Protein AF-A0A5N1KY71-F1 (afdb_monomer_lite)

Structure (mmCIF, N/CA/C/O backbone):
data_AF-A0A5N1KY71-F1
#
_entry.id   AF-A0A5N1KY71-F1
#
loop_
_atom_site.group_PDB
_atom_site.id
_atom_site.type_symbol
_atom_site.label_atom_id
_atom_site.label_alt_id
_atom_site.label_comp_id
_atom_site.label_asym_id
_atom_site.label_entity_id
_atom_site.label_seq_id
_atom_site.pdbx_PDB_ins_code
_atom_site.Cartn_x
_atom_site.Cartn_y
_atom_site.Cartn_z
_atom_site.occupancy
_atom_site.B_iso_or_equiv
_atom_site.auth_seq_id
_atom_site.auth_comp_id
_atom_site.auth_asym_id
_atom_site.auth_atom_id
_atom_site.pdbx_PDB_model_num
ATOM 1 N N . MET A 1 1 ? 8.562 7.722 -26.378 1.00 73.81 1 MET A N 1
ATOM 2 C CA . MET A 1 1 ? 8.503 9.097 -25.825 1.00 73.81 1 MET A CA 1
ATOM 3 C C . MET A 1 1 ? 7.274 9.346 -24.941 1.00 73.81 1 MET A C 1
ATOM 5 O O . MET A 1 1 ? 7.412 9.098 -23.760 1.00 73.81 1 MET A O 1
ATOM 9 N N . ILE A 1 2 ? 6.076 9.733 -25.428 1.00 87.69 2 ILE A N 1
ATOM 10 C CA . ILE A 1 2 ? 4.935 10.083 -24.528 1.00 87.69 2 ILE A CA 1
ATOM 11 C C . ILE A 1 2 ? 4.508 8.917 -23.617 1.00 87.69 2 ILE A C 1
ATOM 13 O O . ILE A 1 2 ? 4.350 9.100 -22.414 1.00 87.69 2 ILE A O 1
ATOM 17 N N . VAL A 1 3 ? 4.345 7.714 -24.178 1.00 88.44 3 VAL A N 1
ATOM 18 C CA . VAL A 1 3 ? 3.912 6.527 -23.416 1.00 88.44 3 VAL A CA 1
ATOM 19 C C . VAL A 1 3 ? 4.914 6.168 -22.317 1.00 88.44 3 VAL A C 1
ATOM 21 O O . VAL A 1 3 ? 4.512 5.875 -21.199 1.00 88.44 3 VAL A O 1
ATOM 24 N N . GLU A 1 4 ? 6.213 6.249 -22.601 1.00 87.50 4 GLU A N 1
ATOM 25 C CA . GLU A 1 4 ? 7.267 5.950 -21.622 1.00 87.50 4 GLU A CA 1
ATOM 26 C C . GLU A 1 4 ? 7.301 6.976 -20.492 1.00 87.50 4 GLU A C 1
ATOM 28 O O . GLU A 1 4 ? 7.413 6.596 -19.331 1.00 87.50 4 GLU A O 1
ATOM 33 N N . THR A 1 5 ? 7.117 8.263 -20.805 1.00 88.69 5 THR A N 1
ATOM 34 C CA . THR A 1 5 ? 6.992 9.310 -19.784 1.00 88.69 5 THR A CA 1
ATOM 35 C C . THR A 1 5 ? 5.787 9.058 -18.882 1.00 88.69 5 THR A C 1
ATOM 37 O O . THR A 1 5 ? 5.905 9.151 -17.664 1.00 88.69 5 THR A O 1
ATOM 40 N N . ILE A 1 6 ? 4.636 8.689 -19.455 1.00 91.62 6 ILE A N 1
ATOM 41 C CA . ILE A 1 6 ? 3.437 8.342 -18.681 1.00 91.62 6 ILE A CA 1
ATOM 42 C C . ILE A 1 6 ? 3.726 7.146 -17.767 1.00 91.62 6 ILE A C 1
ATOM 44 O O . ILE A 1 6 ? 3.453 7.215 -16.571 1.00 91.62 6 ILE A O 1
ATOM 48 N N . VAL A 1 7 ? 4.317 6.075 -18.302 1.00 91.81 7 VAL A N 1
ATOM 49 C CA . VAL A 1 7 ? 4.674 4.884 -17.519 1.00 91.81 7 VAL A CA 1
ATOM 50 C C . VAL A 1 7 ? 5.620 5.247 -16.373 1.00 91.81 7 VAL A C 1
ATOM 52 O O . VAL A 1 7 ? 5.347 4.856 -15.242 1.00 91.81 7 VAL A O 1
ATOM 55 N N . ALA A 1 8 ? 6.661 6.047 -16.615 1.00 91.06 8 ALA A N 1
ATOM 56 C CA . ALA A 1 8 ? 7.602 6.479 -15.581 1.00 91.06 8 ALA A CA 1
ATOM 57 C C . ALA A 1 8 ? 6.915 7.271 -14.454 1.00 91.06 8 ALA A C 1
ATOM 59 O O . ALA A 1 8 ? 7.178 7.030 -13.275 1.00 91.06 8 ALA A O 1
ATOM 60 N N . VAL A 1 9 ? 5.977 8.163 -14.797 1.00 92.25 9 VAL A N 1
ATOM 61 C CA . VAL A 1 9 ? 5.175 8.903 -13.808 1.00 92.25 9 VAL A CA 1
ATOM 62 C C . VAL A 1 9 ? 4.324 7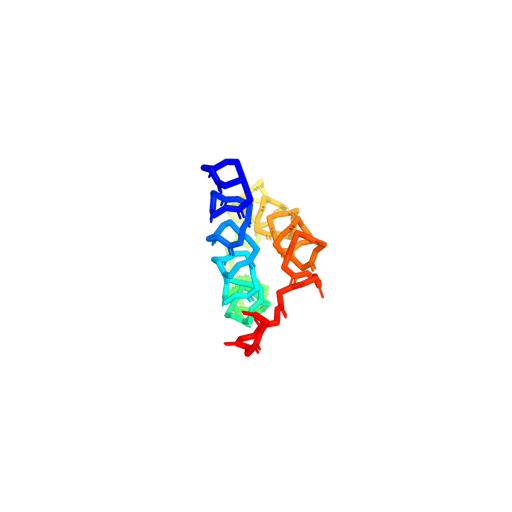.945 -12.971 1.00 92.25 9 VAL A C 1
ATOM 64 O O . VAL A 1 9 ? 4.326 8.041 -11.745 1.00 92.25 9 VAL A O 1
ATOM 67 N N . PHE A 1 10 ? 3.632 6.992 -13.602 1.00 93.62 10 PHE A N 1
ATOM 68 C CA . PHE A 1 10 ? 2.820 6.007 -12.882 1.00 93.62 10 PHE A CA 1
ATOM 69 C C . PHE A 1 10 ? 3.660 5.114 -11.967 1.00 93.62 10 PHE A C 1
ATOM 71 O O . PHE A 1 10 ? 3.257 4.874 -10.831 1.00 93.62 10 PHE A O 1
ATOM 78 N N . GLN A 1 11 ? 4.829 4.658 -12.422 1.00 93.81 11 GLN A N 1
ATOM 79 C CA . GLN A 1 11 ? 5.756 3.875 -11.604 1.00 93.81 11 GLN A CA 1
ATOM 80 C C . GLN A 1 11 ? 6.247 4.681 -10.399 1.00 93.81 11 GLN A C 1
ATOM 82 O O . GLN A 1 11 ? 6.235 4.170 -9.283 1.00 93.81 11 GLN A O 1
ATOM 87 N N . GLY A 1 12 ? 6.601 5.955 -10.591 1.00 94.06 12 GLY A N 1
ATOM 88 C CA . GLY A 1 12 ? 7.010 6.838 -9.499 1.00 94.06 12 GLY A CA 1
ATOM 89 C C . GLY A 1 12 ? 5.907 7.051 -8.467 1.00 94.06 12 GLY A C 1
ATOM 90 O O . GLY A 1 12 ? 6.137 6.867 -7.273 1.00 94.06 12 GLY A O 1
ATOM 91 N N . VAL A 1 13 ? 4.688 7.372 -8.908 1.00 95.38 13 VAL A N 1
ATOM 92 C CA . VAL A 1 13 ? 3.535 7.533 -8.006 1.00 95.38 13 VAL A CA 1
ATOM 93 C C . VAL A 1 13 ? 3.236 6.228 -7.264 1.00 95.38 13 VAL A C 1
ATOM 95 O O . VAL A 1 13 ? 3.038 6.250 -6.051 1.00 95.38 13 VAL A O 1
ATOM 98 N N . ALA A 1 14 ? 3.241 5.091 -7.963 1.00 95.12 14 ALA A N 1
ATOM 99 C CA . ALA A 1 14 ? 3.007 3.776 -7.373 1.00 95.12 14 ALA A CA 1
ATOM 100 C C . ALA A 1 14 ? 4.074 3.415 -6.327 1.00 95.12 14 ALA A C 1
ATOM 102 O O . ALA A 1 14 ? 3.733 2.981 -5.227 1.00 95.12 14 ALA A O 1
ATOM 103 N N . PHE A 1 15 ? 5.349 3.668 -6.627 1.00 95.12 15 PHE A N 1
ATOM 104 C CA . PHE A 1 15 ? 6.455 3.464 -5.698 1.00 95.12 15 PHE A CA 1
ATOM 105 C C . PHE A 1 15 ? 6.280 4.306 -4.433 1.00 95.12 15 PHE A C 1
ATOM 107 O O . PHE A 1 15 ? 6.244 3.764 -3.328 1.00 95.12 15 PHE A O 1
ATOM 114 N N . TRP A 1 16 ? 6.090 5.619 -4.582 1.00 96.19 16 TRP A N 1
ATOM 115 C CA . TRP A 1 16 ? 5.937 6.517 -3.438 1.00 96.19 16 TRP A CA 1
ATOM 116 C C . TRP A 1 16 ? 4.684 6.223 -2.615 1.00 96.19 16 TRP A C 1
ATOM 118 O O . TRP A 1 16 ? 4.730 6.353 -1.396 1.00 96.19 16 TRP A O 1
ATOM 128 N N . ALA A 1 17 ? 3.591 5.777 -3.240 1.00 95.12 17 ALA A N 1
ATOM 129 C CA . ALA A 1 17 ? 2.379 5.359 -2.541 1.00 95.12 17 ALA A CA 1
ATOM 130 C C . ALA A 1 17 ? 2.570 4.055 -1.746 1.00 95.12 17 ALA A C 1
ATOM 132 O O . ALA A 1 17 ? 1.997 3.913 -0.665 1.00 95.12 17 ALA A O 1
ATOM 133 N N . SER A 1 18 ? 3.404 3.126 -2.228 1.00 95.19 18 SER A N 1
ATOM 134 C CA . SER A 1 18 ? 3.662 1.842 -1.553 1.00 95.19 18 SER A CA 1
ATOM 135 C C . SER A 1 18 ? 4.375 1.972 -0.198 1.00 95.19 18 SER A C 1
ATOM 137 O O . SER A 1 18 ? 4.345 1.041 0.600 1.00 95.19 18 SER A O 1
ATOM 139 N N . ILE A 1 19 ? 4.988 3.125 0.094 1.00 95.00 19 ILE A N 1
ATOM 140 C CA . ILE A 1 19 ? 5.726 3.374 1.342 1.00 95.00 19 ILE A CA 1
ATOM 141 C C . ILE A 1 19 ? 4.789 3.713 2.521 1.00 95.00 19 ILE A C 1
ATOM 143 O O . ILE A 1 19 ? 4.886 3.058 3.560 1.00 95.00 19 ILE A O 1
ATOM 147 N N . PRO A 1 20 ? 3.879 4.706 2.428 1.00 97.00 20 PRO A N 1
ATOM 148 C CA . PRO A 1 20 ? 2.966 5.033 3.522 1.00 97.00 20 PRO A CA 1
ATOM 149 C C . PRO A 1 20 ? 1.772 4.075 3.633 1.00 97.00 20 PRO A C 1
ATOM 151 O O . PRO A 1 20 ? 1.236 3.924 4.732 1.00 97.00 20 PRO A O 1
ATOM 154 N N . LEU A 1 21 ? 1.334 3.420 2.548 1.00 95.81 21 LEU A N 1
ATOM 155 C CA . LEU A 1 21 ? 0.143 2.556 2.577 1.00 95.81 21 LEU A CA 1
ATOM 156 C C . LEU A 1 21 ? 0.193 1.444 3.646 1.00 95.81 21 LEU A C 1
ATOM 158 O O . LE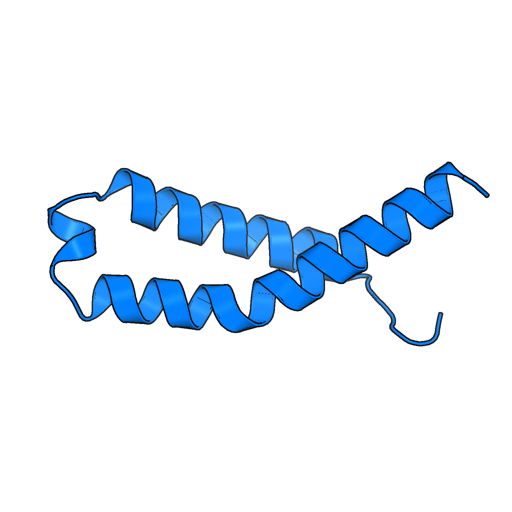U A 1 21 ? -0.801 1.277 4.354 1.00 95.81 21 LEU A O 1
ATOM 162 N N . PRO A 1 22 ? 1.310 0.716 3.833 1.00 96.56 22 PRO A N 1
ATOM 163 C CA . PRO A 1 22 ? 1.441 -0.279 4.895 1.00 96.56 22 PRO A CA 1
ATOM 164 C C . PRO A 1 22 ? 1.229 0.302 6.296 1.00 96.56 22 PRO A C 1
ATOM 166 O O . PRO A 1 22 ? 0.624 -0.354 7.143 1.00 96.56 22 PRO A O 1
ATOM 169 N N . LEU A 1 23 ? 1.665 1.545 6.536 1.00 97.56 23 LEU A N 1
ATOM 170 C CA . LEU A 1 23 ? 1.453 2.231 7.813 1.00 97.56 23 LEU A CA 1
ATOM 171 C C . LEU A 1 23 ? -0.026 2.570 8.019 1.00 97.56 23 LEU A C 1
ATOM 173 O O . LEU A 1 23 ? -0.554 2.379 9.113 1.00 97.56 23 LEU A O 1
ATOM 177 N N . VAL A 1 24 ? -0.712 3.014 6.962 1.00 97.06 24 VAL A N 1
ATOM 178 C CA . VAL A 1 24 ? -2.160 3.260 6.998 1.00 97.06 24 VAL A CA 1
ATOM 179 C C . VAL A 1 24 ? -2.913 1.961 7.283 1.00 97.06 24 VAL A C 1
ATOM 181 O O . VAL A 1 24 ? -3.766 1.936 8.165 1.00 97.06 24 VAL A O 1
ATOM 184 N N . ILE A 1 25 ? -2.563 0.860 6.609 1.00 96.81 25 ILE A N 1
ATOM 185 C CA . ILE A 1 25 ? -3.157 -0.463 6.851 1.00 96.81 25 ILE A CA 1
ATOM 186 C C . ILE A 1 25 ? -2.930 -0.893 8.306 1.00 96.81 25 ILE A C 1
ATOM 188 O O . ILE A 1 25 ? -3.886 -1.271 8.983 1.00 96.81 25 ILE A O 1
ATOM 192 N N . ALA A 1 26 ? -1.705 -0.774 8.824 1.00 97.31 26 ALA A N 1
ATOM 193 C CA . ALA A 1 26 ? -1.396 -1.089 10.217 1.00 97.31 26 ALA A CA 1
ATOM 194 C C . ALA A 1 26 ? -2.227 -0.247 11.201 1.00 97.31 26 ALA A C 1
ATOM 196 O O . ALA A 1 26 ? -2.768 -0.788 12.164 1.00 97.31 26 ALA A O 1
ATOM 197 N N . ALA A 1 27 ? -2.412 1.049 10.933 1.00 96.94 27 ALA A N 1
ATOM 198 C CA . ALA A 1 27 ? -3.275 1.910 11.738 1.00 96.94 27 ALA A CA 1
ATOM 199 C C . ALA A 1 27 ? -4.750 1.473 11.687 1.00 96.94 27 ALA A C 1
ATOM 201 O O . ALA A 1 27 ? -5.435 1.490 12.712 1.00 96.94 27 ALA A O 1
ATOM 202 N N . THR A 1 28 ? -5.249 1.021 10.529 1.00 95.81 28 THR A N 1
ATOM 203 C CA . THR A 1 28 ? -6.613 0.470 10.447 1.00 95.81 28 THR A CA 1
ATOM 204 C C . THR A 1 28 ? -6.770 -0.805 11.278 1.00 95.81 28 THR A C 1
ATOM 206 O O . THR A 1 28 ? -7.801 -0.973 11.921 1.00 95.81 28 THR A O 1
ATOM 209 N N . LEU A 1 29 ? -5.739 -1.659 11.322 1.00 93.38 29 LEU A N 1
ATOM 210 C CA . LEU A 1 29 ? -5.710 -2.891 12.121 1.00 93.38 29 LEU A CA 1
ATOM 211 C C . LEU A 1 29 ? -5.590 -2.616 13.625 1.00 93.38 29 LEU A C 1
ATOM 213 O O . LEU A 1 29 ? -6.134 -3.366 14.429 1.00 93.38 29 LEU A O 1
ATOM 217 N N . ALA A 1 30 ? -4.903 -1.539 14.006 1.00 96.88 30 ALA A N 1
ATOM 218 C CA . ALA A 1 30 ? -4.764 -1.102 15.394 1.00 96.88 30 ALA A CA 1
ATOM 219 C C . ALA A 1 30 ? -6.017 -0.394 15.947 1.00 96.88 30 ALA A C 1
ATOM 221 O O . ALA A 1 30 ? -6.063 -0.040 17.124 1.00 96.88 30 ALA A O 1
ATOM 222 N N . THR A 1 31 ? -7.027 -0.157 15.109 1.00 93.69 31 THR A N 1
ATOM 223 C CA . THR A 1 31 ? -8.266 0.545 15.461 1.00 93.69 31 THR A CA 1
ATOM 224 C C . THR A 1 31 ? -9.487 -0.304 15.099 1.00 93.69 31 THR A C 1
ATOM 226 O O . THR A 1 31 ? -9.370 -1.419 14.599 1.00 93.69 31 THR A O 1
ATOM 229 N N . ASN A 1 32 ? -10.697 0.214 15.332 1.00 93.06 32 ASN A N 1
ATOM 230 C CA . ASN A 1 32 ? -11.936 -0.511 15.020 1.00 93.06 32 ASN A CA 1
ATOM 231 C C . ASN A 1 32 ? -12.363 -0.407 13.536 1.00 93.06 32 ASN A C 1
ATOM 233 O O . ASN A 1 32 ? -13.460 -0.824 13.165 1.00 93.06 32 ASN A O 1
ATOM 237 N N . VAL A 1 33 ? -11.518 0.172 12.673 1.00 93.75 33 VAL A N 1
ATOM 238 C CA . VAL A 1 33 ? -11.838 0.424 11.257 1.00 93.75 33 VAL A CA 1
ATOM 239 C C . VAL A 1 33 ? -12.037 -0.880 10.487 1.00 93.75 33 VAL A C 1
ATOM 241 O O . VAL A 1 33 ? -12.943 -0.960 9.664 1.00 93.75 33 VAL A O 1
ATOM 244 N N . VAL A 1 34 ? -11.260 -1.925 10.782 1.00 92.62 34 VAL A N 1
ATOM 245 C CA . VAL A 1 34 ? -11.403 -3.244 10.132 1.00 92.62 34 VAL A CA 1
ATOM 246 C C . VAL A 1 34 ? -12.788 -3.846 10.358 1.00 92.62 34 VAL A C 1
ATOM 248 O O . VAL A 1 34 ? -13.375 -4.390 9.426 1.00 92.62 34 VAL A O 1
ATOM 251 N N . ALA A 1 35 ? -13.321 -3.732 11.577 1.00 93.31 35 ALA A N 1
ATOM 252 C CA . ALA A 1 35 ? -14.641 -4.258 11.907 1.00 93.31 35 ALA A CA 1
ATOM 253 C C . ALA A 1 35 ? -15.763 -3.390 11.318 1.00 93.31 35 ALA A C 1
ATOM 255 O O . ALA A 1 35 ? -16.770 -3.916 10.851 1.00 93.31 35 ALA A O 1
ATOM 256 N N . ALA A 1 36 ? -15.584 -2.066 11.312 1.00 96.44 36 ALA A N 1
ATOM 257 C CA . ALA A 1 36 ? -16.577 -1.132 10.792 1.00 96.44 36 ALA A CA 1
ATOM 258 C C . ALA A 1 36 ? -16.636 -1.099 9.253 1.00 96.44 36 ALA A C 1
ATOM 260 O O . ALA A 1 36 ? -17.705 -0.903 8.678 1.00 96.44 36 ALA A O 1
ATOM 261 N N . GLN A 1 37 ? -15.494 -1.249 8.575 1.00 96.56 37 GLN A N 1
ATOM 262 C CA . GLN A 1 37 ? -15.340 -1.048 7.130 1.00 96.56 37 GLN A CA 1
ATOM 263 C C . GLN A 1 37 ? -14.355 -2.063 6.513 1.00 96.56 37 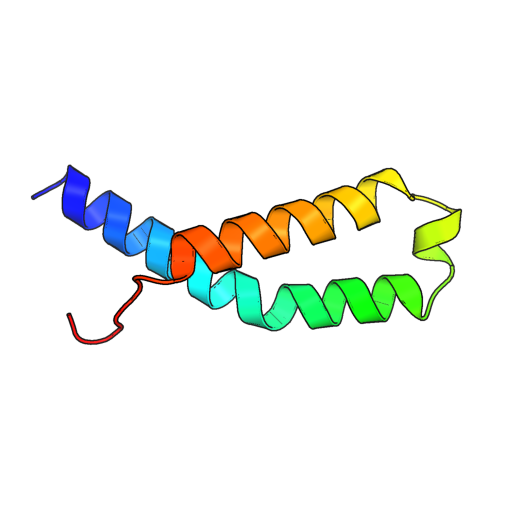GLN A C 1
ATOM 265 O O . GLN A 1 37 ? -13.313 -1.681 5.973 1.00 96.56 37 GLN A O 1
ATOM 270 N N . PRO A 1 38 ? -14.676 -3.369 6.518 1.00 93.38 38 PRO A N 1
ATOM 271 C CA . PRO A 1 38 ? -13.757 -4.414 6.057 1.00 93.38 38 PRO A CA 1
ATOM 272 C C . PRO A 1 38 ? -13.362 -4.262 4.579 1.00 93.38 38 PRO A C 1
ATOM 274 O O . PRO A 1 38 ? -12.211 -4.501 4.212 1.00 93.38 38 PRO A O 1
ATOM 277 N N . LEU A 1 39 ? -14.289 -3.794 3.732 1.00 97.62 39 LEU A N 1
ATOM 278 C CA . LEU A 1 39 ? -14.020 -3.556 2.311 1.00 97.62 39 LEU A CA 1
ATOM 279 C C . LEU A 1 39 ? -12.966 -2.465 2.096 1.00 97.62 39 LEU A C 1
ATOM 281 O O . LEU A 1 39 ? -12.096 -2.631 1.244 1.00 97.62 39 LEU A O 1
ATOM 285 N N . LEU A 1 40 ? -12.986 -1.395 2.898 1.00 95.69 40 LEU A N 1
ATOM 286 C CA . LEU A 1 40 ? -11.981 -0.333 2.828 1.00 95.69 40 LEU A CA 1
ATOM 287 C C . LEU A 1 40 ? -10.584 -0.892 3.105 1.00 95.69 40 LEU A C 1
ATOM 289 O O . LEU A 1 40 ? -9.660 -0.649 2.333 1.00 95.69 40 LEU A O 1
ATOM 293 N N . VAL A 1 41 ? -10.439 -1.682 4.171 1.00 96.56 41 VAL A N 1
ATOM 294 C CA . VAL A 1 41 ? -9.142 -2.263 4.543 1.00 96.56 41 VAL A CA 1
ATOM 295 C C 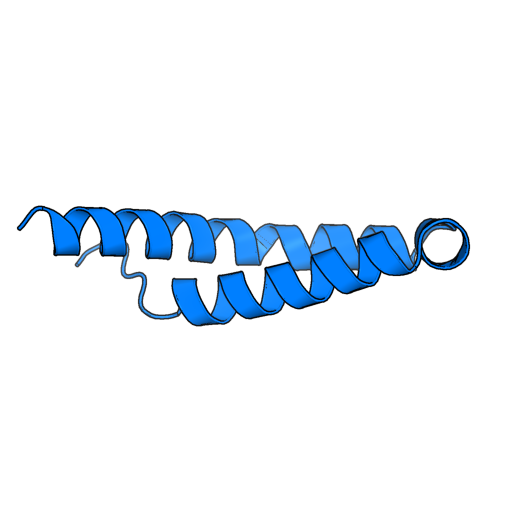. VAL A 1 41 ? -8.660 -3.250 3.483 1.00 96.5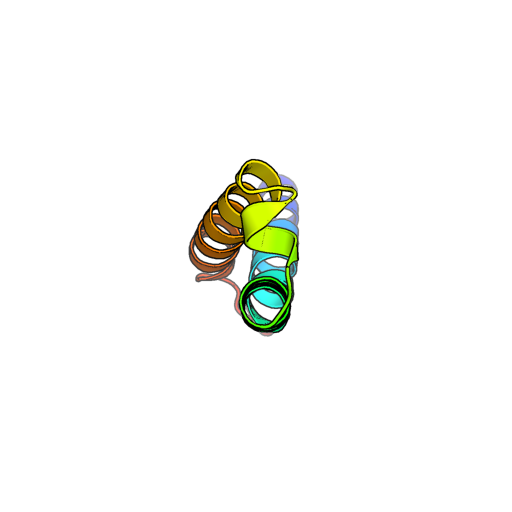6 41 VAL A C 1
ATOM 297 O O . VAL A 1 41 ? -7.500 -3.190 3.080 1.00 96.56 41 VAL A O 1
ATOM 300 N N . SER A 1 42 ? -9.544 -4.101 2.951 1.00 97.31 42 SER A N 1
ATOM 301 C CA . SER A 1 42 ? -9.183 -4.985 1.834 1.00 97.31 42 SER A CA 1
ATOM 302 C C . SER A 1 42 ? -8.750 -4.205 0.588 1.00 97.31 42 SER A C 1
ATOM 304 O O . SER A 1 42 ? -7.765 -4.568 -0.053 1.00 97.31 42 SER A O 1
ATOM 306 N N . GLY A 1 43 ? -9.420 -3.088 0.287 1.00 98.00 43 GLY A N 1
ATOM 307 C CA . GLY A 1 43 ? -9.073 -2.202 -0.818 1.00 98.00 43 GLY A CA 1
ATOM 308 C C . GLY A 1 43 ? -7.698 -1.569 -0.635 1.00 98.00 43 GLY A C 1
ATOM 309 O O . GLY A 1 43 ? -6.916 -1.547 -1.580 1.00 98.00 43 GLY A O 1
ATOM 310 N N . LEU A 1 44 ? -7.362 -1.133 0.584 1.00 97.62 44 LEU A N 1
ATOM 311 C CA . LEU A 1 44 ? -6.029 -0.622 0.913 1.00 97.62 44 LEU A CA 1
ATOM 312 C C . LEU A 1 44 ? -4.949 -1.690 0.719 1.00 97.62 44 LEU A C 1
ATOM 314 O O . LEU A 1 44 ? -3.901 -1.393 0.153 1.00 97.62 44 LEU A O 1
ATOM 318 N N . VAL A 1 45 ? -5.200 -2.935 1.131 1.00 97.75 45 VAL A N 1
ATOM 319 C CA . VAL A 1 45 ? -4.253 -4.043 0.926 1.00 97.75 45 VAL A CA 1
ATOM 320 C C . VAL A 1 45 ? -4.037 -4.316 -0.564 1.00 97.75 45 VAL A C 1
ATOM 322 O O . VAL A 1 45 ? -2.893 -4.397 -1.010 1.00 97.75 45 VAL A O 1
ATOM 325 N N . VAL A 1 46 ? -5.114 -4.414 -1.348 1.00 98.38 46 VAL A N 1
ATOM 326 C CA . VAL A 1 46 ? -5.024 -4.623 -2.803 1.00 98.38 46 VAL A CA 1
ATOM 327 C C . VAL A 1 46 ? -4.291 -3.462 -3.471 1.00 98.38 46 VAL A C 1
ATOM 329 O O . VAL A 1 46 ? -3.383 -3.690 -4.268 1.00 98.38 46 VAL A O 1
ATOM 332 N N . LEU A 1 47 ? -4.628 -2.222 -3.110 1.00 97.75 47 LEU A N 1
ATOM 333 C CA . LEU A 1 47 ? -3.966 -1.029 -3.626 1.00 97.75 47 LEU A CA 1
ATOM 334 C C . LEU A 1 47 ? -2.473 -1.032 -3.290 1.00 97.75 47 LEU A C 1
ATOM 336 O O . LEU A 1 47 ? -1.663 -0.753 -4.166 1.00 97.75 47 LEU A O 1
ATOM 340 N N . ASN A 1 48 ? -2.095 -1.419 -2.069 1.00 97.81 48 ASN A N 1
ATOM 341 C CA . ASN A 1 48 ? -0.695 -1.535 -1.669 1.00 97.81 48 ASN A CA 1
ATOM 342 C C . ASN A 1 48 ? 0.074 -2.528 -2.547 1.00 97.81 48 ASN A C 1
ATOM 344 O O . ASN A 1 48 ? 1.166 -2.215 -3.012 1.00 97.81 48 ASN A O 1
ATOM 348 N N . ILE A 1 49 ? -0.505 -3.703 -2.811 1.00 97.62 49 ILE A N 1
ATOM 349 C CA . ILE A 1 49 ? 0.103 -4.720 -3.681 1.00 97.62 49 ILE A CA 1
ATOM 350 C C . ILE A 1 49 ? 0.276 -4.171 -5.099 1.00 97.62 49 ILE A C 1
ATOM 352 O O . ILE A 1 49 ? 1.360 -4.276 -5.669 1.00 97.62 49 ILE A O 1
ATOM 356 N N . VAL A 1 50 ? -0.762 -3.547 -5.661 1.00 97.69 50 VAL A N 1
ATOM 357 C CA . VAL A 1 50 ? -0.707 -2.948 -7.002 1.00 97.69 50 VAL A CA 1
ATOM 358 C C . VAL A 1 50 ? 0.361 -1.855 -7.068 1.00 97.69 50 VAL A C 1
ATOM 360 O O . VAL A 1 50 ? 1.165 -1.848 -7.996 1.00 97.69 50 VAL A O 1
ATOM 363 N N . CYS A 1 51 ? 0.425 -0.974 -6.069 1.00 96.62 51 CYS A N 1
ATOM 364 C CA . CYS A 1 51 ? 1.442 0.069 -5.965 1.00 96.62 51 CYS A CA 1
ATOM 365 C C . CYS A 1 51 ? 2.858 -0.514 -5.877 1.00 96.62 51 CYS A C 1
ATOM 367 O O . CYS A 1 51 ? 3.749 -0.049 -6.583 1.00 96.62 51 CYS A O 1
ATOM 369 N N . ALA A 1 52 ? 3.063 -1.562 -5.078 1.00 95.31 52 ALA A N 1
ATOM 370 C CA . ALA A 1 52 ? 4.356 -2.230 -4.959 1.00 95.31 52 ALA A CA 1
ATOM 371 C C . ALA A 1 52 ? 4.789 -2.894 -6.278 1.00 95.31 52 ALA A C 1
ATOM 373 O O . ALA A 1 52 ? 5.945 -2.772 -6.675 1.00 95.31 52 ALA A O 1
ATOM 374 N N . VAL A 1 53 ? 3.867 -3.557 -6.983 1.00 96.75 53 VAL A N 1
ATOM 375 C CA . VAL A 1 53 ? 4.148 -4.218 -8.268 1.00 96.75 53 VAL A CA 1
ATOM 376 C C . VAL A 1 53 ? 4.429 -3.195 -9.368 1.00 96.75 53 VAL A C 1
ATOM 378 O O . VAL A 1 53 ? 5.419 -3.320 -10.086 1.00 96.75 53 VAL A O 1
ATOM 381 N N . LEU A 1 54 ? 3.587 -2.168 -9.501 1.00 95.06 54 LEU A N 1
ATOM 382 C CA . LEU A 1 54 ? 3.760 -1.137 -10.526 1.00 95.06 54 LEU A CA 1
ATOM 383 C C . LEU A 1 54 ? 4.982 -0.260 -10.243 1.00 95.06 54 LEU A C 1
ATOM 385 O O . LEU A 1 54 ? 5.714 0.078 -11.166 1.00 95.06 54 LEU A O 1
ATOM 389 N N . GLY A 1 55 ? 5.236 0.074 -8.980 1.00 93.00 55 GLY A N 1
ATOM 390 C CA . GLY A 1 55 ? 6.390 0.861 -8.558 1.00 93.00 55 GLY A CA 1
ATOM 391 C C . GLY A 1 55 ? 7.711 0.094 -8.551 1.00 93.00 55 GLY A C 1
ATOM 392 O O . GLY A 1 55 ? 8.756 0.717 -8.412 1.00 93.00 55 GLY A O 1
ATOM 393 N N . HIS A 1 56 ? 7.698 -1.231 -8.729 1.00 92.62 56 HIS A N 1
ATOM 394 C CA . HIS A 1 56 ? 8.896 -2.072 -8.624 1.00 92.62 56 HIS A CA 1
ATOM 395 C C . HIS A 1 56 ? 10.027 -1.653 -9.574 1.00 92.62 56 HIS A C 1
ATOM 397 O O . HIS A 1 56 ? 11.197 -1.733 -9.217 1.00 92.62 56 HIS A O 1
ATOM 403 N N . ASN A 1 57 ? 9.672 -1.190 -10.775 1.00 90.12 57 ASN A N 1
ATOM 404 C CA . ASN A 1 57 ? 10.633 -0.784 -11.802 1.00 90.12 57 ASN A CA 1
ATOM 405 C C . ASN A 1 57 ? 11.003 0.706 -11.737 1.00 90.12 57 ASN A C 1
ATOM 407 O O . ASN A 1 57 ? 11.762 1.181 -12.579 1.00 90.12 57 ASN A O 1
ATOM 411 N N . TYR A 1 58 ? 10.463 1.456 -10.771 1.00 89.19 58 TYR A N 1
ATOM 412 C CA . TYR A 1 58 ? 10.780 2.868 -10.626 1.00 89.19 58 TYR A CA 1
ATOM 413 C C . TYR A 1 58 ? 12.254 3.049 -10.246 1.00 89.19 58 TYR A C 1
ATOM 415 O O . TYR A 1 58 ? 12.702 2.602 -9.191 1.00 89.19 58 TYR A O 1
ATOM 423 N N .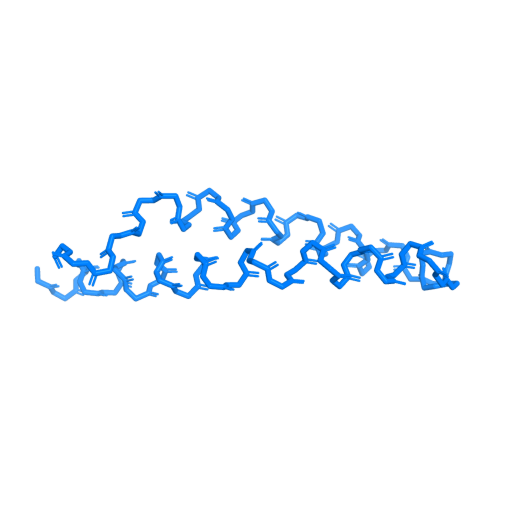 SER A 1 59 ? 12.993 3.755 -11.098 1.00 86.19 59 SER A N 1
ATOM 424 C CA . SER A 1 59 ? 14.359 4.195 -10.832 1.00 86.19 59 SER A CA 1
ATOM 425 C C . SER A 1 59 ? 14.382 5.727 -10.835 1.00 86.19 59 SER A C 1
ATOM 427 O O . SER A 1 59 ? 14.161 6.323 -11.888 1.00 86.19 59 SER A O 1
ATOM 429 N N . PRO A 1 60 ? 14.664 6.387 -9.695 1.00 75.00 60 PRO A N 1
ATOM 430 C CA . PRO A 1 60 ? 14.702 7.851 -9.598 1.00 75.00 60 PRO A CA 1
ATOM 431 C C . PRO A 1 60 ? 15.737 8.526 -10.510 1.00 75.00 60 PRO A C 1
ATOM 433 O O . PRO A 1 60 ? 15.667 9.733 -10.713 1.00 75.00 60 PRO A O 1
ATOM 436 N N . ASN A 1 61 ? 16.707 7.753 -11.008 1.00 78.25 61 ASN A N 1
ATOM 437 C CA . ASN A 1 61 ? 17.858 8.229 -11.775 1.00 78.25 61 ASN A CA 1
ATOM 438 C C . ASN A 1 61 ? 17.959 7.576 -13.168 1.00 78.25 61 ASN A C 1
ATOM 440 O O . ASN A 1 61 ? 19.032 7.627 -13.769 1.00 78.25 61 ASN A O 1
ATOM 444 N N . ALA A 1 62 ? 16.906 6.885 -13.624 1.00 61.25 62 ALA A N 1
ATOM 445 C CA . ALA A 1 62 ? 16.840 6.359 -14.990 1.00 61.25 62 ALA A CA 1
ATOM 446 C C . ALA A 1 62 ? 16.458 7.449 -15.999 1.00 61.25 62 ALA A C 1
ATOM 448 O O . ALA A 1 62 ? 15.720 8.384 -15.611 1.00 61.25 62 ALA A O 1
#

Radius of gyration: 14.16 Å; chains: 1; bounding box: 34×15×41 Å

Secondary structure (DSSP, 8-state):
-HHHHHHHHHHHHHHHHHTTHHHHHHHHHTSTHHHH-HHHHHHHHHHHHHHHHHHTT--TT-

Foldseek 3Di:
DVVVVVLLVLLVVLQVLLVCLVVVLVVCVVDCNCVVPVVVSVVSVVSNVVSCVSNVPHDPVD

Sequence (62 aa):
MIVETIVAVFQGVAFWASIPLPLVIAATLATNVVAAQPLLVSGLVVLNIVCAVLGHNYSPNA

pLDDT: mean 93.14, std 6.46, range [61.25, 98.38]